Protein AF-A0A7Z1CYF6-F1 (afdb_monomer)

Solvent-accessible surface area (backbone atoms only — not comparable to full-atom values): 7134 Å² total; per-residue (Å²): 140,79,81,82,81,78,79,72,78,89,73,77,74,76,78,75,76,58,66,69,61,52,49,54,53,52,51,51,52,51,54,35,44,75,75,26,91,73,66,43,77,46,80,44,80,49,71,72,71,100,58,98,69,86,81,56,89,60,46,63,56,52,51,52,52,51,49,52,52,50,52,52,52,49,47,55,50,40,45,74,71,71,41,92,71,78,91,76,71,84,36,72,51,76,47,78,50,60,42,87,92,75,63,46,60,34,34,47,32,40,40,31,73

Organism: Shigella sonnei (NCBI:txid624)

Radius of gyration: 20.9 Å; Cα contacts (8 Å, |Δi|>4): 99; chains: 1; boundin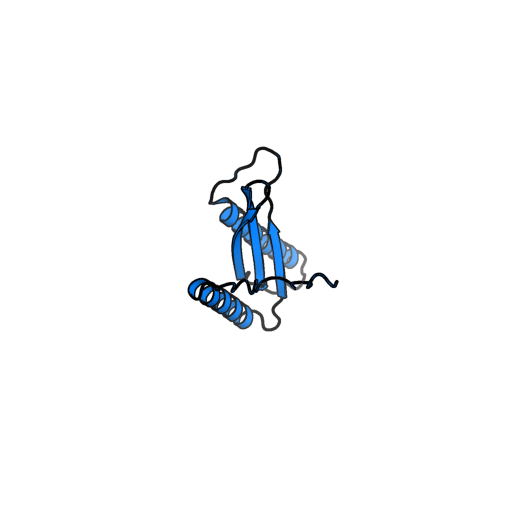g box: 29×46×72 Å

Nearest PDB structures (foldseek):
  6xq6-assembly1_A-3  TM=6.072E-01  e=1.248E+00  Homo sapiens
  6xq8-assembly1_A-3  TM=5.909E-01  e=1.332E+00  Homo sapiens
  6xq8-assembly1_B-4  TM=5.908E-01  e=1.332E+00  Homo sapiens
  8hyj-assembly1_G  TM=3.789E-01  e=6.928E-01  Arabidopsis thaliana
  6xq6-assembly1_B-4  TM=6.073E-01  e=2.399E+00  Homo sapiens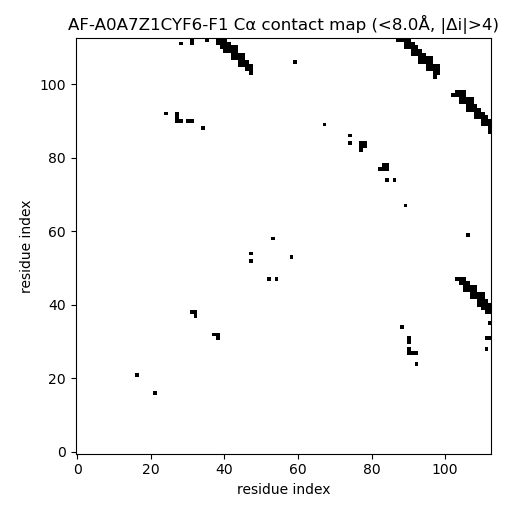

InterPro domains:
  IPR057271 YagK/YfjJ, C-terminal domain [PF11726] (23-112)

Mean predicted aligned error: 8.75 Å

Foldseek 3Di:
DDDDDDPDDDPPVVPDDDVVVVVVVVVLVVVLCVVDVDKDKDKDKFFDDPDDDPPDPCVVVVVVVVVVVVVVVVQVVCVVVVHDHDDDDKGKDKDWDQDPPPRGIMMIMIIMD

Secondary structure (DSSP, 8-state):
-PPP--------------HHHHHHHHHHHHHHHHH-SS--EEEEEEE--SS----STTHHHHHHHHHHHHHHHHHHHHHHTT--------EEEEEEEE-TTT--EEEEEEEE-

Structure (mmCIF, N/CA/C/O backbone):
data_AF-A0A7Z1CYF6-F1
#
_entry.id   AF-A0A7Z1CYF6-F1
#
loop_
_atom_site.group_PDB
_atom_site.id
_atom_site.type_symbol
_atom_site.label_atom_id
_atom_site.label_alt_id
_atom_site.label_comp_id
_atom_site.label_asym_id
_atom_site.label_entity_id
_atom_site.label_seq_id
_atom_site.pdbx_PDB_ins_code
_atom_site.Cartn_x
_atom_site.Cartn_y
_atom_site.Cartn_z
_atom_site.occupancy
_atom_site.B_iso_or_equiv
_atom_site.auth_seq_id
_atom_site.auth_comp_id
_atom_site.auth_asym_id
_atom_site.auth_atom_id
_atom_site.pdbx_PDB_model_num
ATOM 1 N N . MET A 1 1 ? -12.485 -29.349 -52.391 1.00 36.53 1 MET A N 1
ATOM 2 C CA . MET A 1 1 ? -11.146 -28.790 -52.119 1.00 36.53 1 MET A CA 1
ATOM 3 C C . MET A 1 1 ? -11.284 -27.954 -50.853 1.00 36.53 1 MET A C 1
ATOM 5 O O . MET A 1 1 ? -11.789 -26.845 -50.922 1.00 36.53 1 MET A O 1
ATOM 9 N N . ALA A 1 2 ? -11.037 -28.565 -49.693 1.00 34.75 2 ALA A N 1
ATOM 10 C CA . ALA A 1 2 ? -11.213 -27.937 -48.386 1.00 34.75 2 ALA A CA 1
ATOM 11 C C . ALA A 1 2 ? -9.833 -27.537 -47.866 1.00 34.75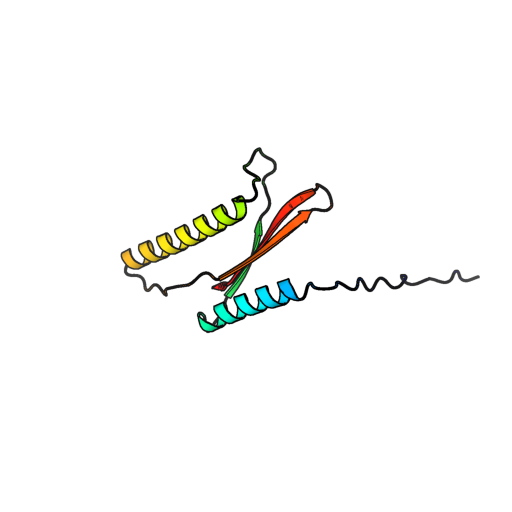 2 ALA A C 1
ATOM 13 O O . ALA A 1 2 ? -8.942 -28.374 -47.757 1.00 34.75 2 ALA A O 1
ATOM 14 N N . ILE A 1 3 ? -9.665 -26.247 -47.619 1.00 37.44 3 ILE A N 1
ATOM 15 C CA . ILE A 1 3 ? -8.495 -25.674 -46.958 1.00 37.44 3 ILE A CA 1
ATOM 16 C C . ILE A 1 3 ? -8.560 -26.134 -45.493 1.00 37.44 3 ILE A C 1
ATOM 18 O O . ILE A 1 3 ? -9.596 -25.899 -44.863 1.00 37.44 3 ILE A O 1
ATOM 22 N N . PRO A 1 4 ? -7.544 -26.817 -44.938 1.00 40.72 4 PRO A N 1
ATOM 23 C CA . PRO A 1 4 ? -7.568 -27.170 -43.529 1.00 40.72 4 PRO A CA 1
ATOM 24 C C . PRO A 1 4 ? -7.482 -25.897 -42.682 1.00 40.72 4 PRO A C 1
ATOM 26 O O . PRO A 1 4 ? -6.585 -25.075 -42.854 1.00 40.72 4 PRO A O 1
ATOM 29 N N . TYR A 1 5 ? -8.442 -25.742 -41.774 1.00 44.72 5 TYR A N 1
ATOM 30 C CA . TYR A 1 5 ? -8.383 -24.790 -40.673 1.00 44.72 5 TYR A CA 1
ATOM 31 C C . TYR A 1 5 ? -7.350 -25.315 -39.673 1.00 44.72 5 TYR A C 1
ATOM 33 O O . TYR A 1 5 ? -7.606 -26.323 -39.019 1.00 44.72 5 TYR A O 1
ATOM 41 N N . GLU A 1 6 ? -6.184 -24.676 -39.583 1.00 48.81 6 GLU A N 1
ATOM 42 C CA . GLU A 1 6 ? -5.266 -24.888 -38.463 1.00 48.81 6 GLU A CA 1
ATOM 43 C C . GLU A 1 6 ? -5.778 -24.074 -37.267 1.00 48.81 6 GLU A C 1
ATOM 45 O O . GLU A 1 6 ? -5.707 -22.839 -37.294 1.00 48.81 6 GLU A O 1
ATOM 50 N N . PRO A 1 7 ? -6.333 -24.710 -36.217 1.00 47.19 7 PRO A N 1
ATOM 51 C CA . PRO A 1 7 ? -6.677 -23.984 -35.016 1.00 47.19 7 PRO A CA 1
ATOM 52 C C . PRO A 1 7 ? -5.362 -23.690 -34.304 1.00 47.19 7 PRO A C 1
ATOM 54 O O . PRO A 1 7 ? -4.679 -24.615 -33.883 1.00 47.19 7 PRO A O 1
ATOM 57 N N . TYR A 1 8 ? -5.021 -22.405 -34.214 1.00 46.44 8 TYR A N 1
ATOM 58 C CA . TYR A 1 8 ? -4.164 -21.820 -33.186 1.00 46.44 8 TYR A CA 1
ATOM 59 C C . TYR A 1 8 ? -3.059 -22.747 -32.666 1.00 46.44 8 TYR A C 1
ATOM 61 O O . TYR A 1 8 ? -3.272 -23.522 -31.733 1.00 46.44 8 TYR A O 1
ATOM 69 N N . GLY A 1 9 ? -1.864 -22.605 -33.246 1.00 43.62 9 GLY A N 1
ATOM 70 C CA . GLY A 1 9 ? -0.646 -23.160 -32.672 1.00 43.62 9 GLY A CA 1
ATOM 71 C C . GLY A 1 9 ? -0.607 -22.919 -31.164 1.00 43.62 9 GLY A C 1
ATOM 72 O O . GLY A 1 9 ? -0.912 -21.823 -30.694 1.00 43.62 9 GLY A O 1
ATOM 73 N N . ASP A 1 10 ? -0.292 -23.991 -30.445 1.00 50.47 10 ASP A N 1
ATOM 74 C CA . ASP A 1 10 ? -0.130 -24.099 -29.001 1.00 50.47 10 ASP A CA 1
ATOM 75 C C . ASP A 1 10 ? 0.542 -22.857 -28.383 1.00 50.47 10 ASP A C 1
ATOM 77 O O . ASP A 1 10 ? 1.761 -22.748 -28.278 1.00 50.47 10 ASP A O 1
ATOM 81 N N . LEU A 1 11 ? -0.283 -21.890 -27.984 1.00 49.66 11 LEU A N 1
ATOM 82 C CA . LEU A 1 11 ? 0.090 -20.762 -27.141 1.00 49.66 11 LEU A CA 1
ATOM 83 C C . LEU A 1 11 ? -0.473 -21.023 -25.749 1.00 49.66 11 LEU A C 1
ATOM 85 O O . LEU A 1 11 ? -1.159 -20.187 -25.156 1.00 49.66 11 LEU A O 1
ATOM 89 N N . THR A 1 12 ? -0.151 -22.183 -25.182 1.00 48.12 12 THR A N 1
ATOM 90 C CA . THR A 1 12 ? -0.018 -22.260 -23.734 1.00 48.12 12 THR A CA 1
ATOM 91 C C . THR A 1 12 ? 1.140 -21.341 -23.338 1.00 48.12 12 THR A C 1
ATOM 93 O O . THR A 1 12 ? 2.281 -21.764 -23.163 1.00 48.12 12 THR A O 1
ATOM 96 N N . MET A 1 13 ? 0.868 -20.034 -23.212 1.00 47.12 13 MET A N 1
ATOM 97 C CA . MET A 1 13 ? 1.750 -19.132 -22.479 1.00 47.12 13 MET A CA 1
ATOM 98 C C . MET A 1 13 ? 1.885 -19.718 -21.079 1.00 47.12 13 MET A C 1
ATOM 100 O O . MET A 1 13 ? 1.037 -19.529 -20.206 1.00 47.12 13 MET A O 1
ATOM 104 N N . THR A 1 14 ? 2.943 -20.489 -20.875 1.00 53.38 14 THR A N 1
ATOM 105 C CA . THR A 1 14 ? 3.317 -21.042 -19.587 1.00 53.38 14 THR A CA 1
ATOM 106 C C . THR A 1 14 ? 3.837 -19.864 -18.781 1.00 53.38 14 THR A C 1
ATOM 108 O O . THR A 1 14 ? 5.034 -19.586 -18.728 1.00 53.38 14 THR A O 1
ATOM 111 N N . TYR A 1 15 ? 2.912 -19.101 -18.192 1.00 62.94 15 TYR A N 1
ATOM 112 C CA . TYR A 1 15 ? 3.234 -18.046 -17.244 1.00 62.94 15 TYR A CA 1
ATOM 113 C C . TYR A 1 15 ? 3.947 -18.692 -16.060 1.00 62.94 15 TYR A C 1
ATOM 115 O O . TYR A 1 15 ? 3.336 -19.230 -15.136 1.00 62.94 15 TYR A O 1
ATOM 123 N N . LYS A 1 16 ? 5.279 -18.680 -16.106 1.00 77.44 16 LYS A N 1
ATOM 124 C CA . LYS A 1 16 ? 6.108 -19.198 -15.029 1.00 77.44 16 LYS A CA 1
ATOM 125 C C . LYS A 1 16 ? 6.133 -18.162 -13.919 1.00 77.44 16 LYS A C 1
ATOM 127 O O . LYS A 1 16 ? 6.878 -17.184 -13.969 1.00 77.44 16 LYS A O 1
ATOM 132 N N . TYR A 1 17 ? 5.299 -18.373 -12.910 1.00 83.75 17 TYR A N 1
ATOM 133 C CA . TYR A 1 17 ? 5.340 -17.550 -11.715 1.00 83.75 17 TYR A CA 1
ATOM 134 C C . TYR A 1 17 ? 6.705 -17.647 -11.038 1.00 83.75 17 TYR A C 1
ATOM 136 O O . TYR A 1 17 ? 7.307 -18.718 -10.942 1.00 83.75 17 TYR A O 1
ATOM 144 N N . ASN A 1 18 ? 7.182 -16.517 -10.527 1.00 89.69 18 ASN A N 1
ATOM 145 C CA . ASN A 1 18 ? 8.403 -16.494 -9.744 1.00 89.69 18 ASN A CA 1
ATOM 146 C C . ASN A 1 18 ? 8.103 -17.003 -8.314 1.00 89.69 18 ASN A C 1
ATOM 148 O O . ASN A 1 18 ? 7.342 -16.342 -7.594 1.00 89.69 18 ASN A O 1
ATOM 152 N N . PRO A 1 19 ? 8.693 -18.134 -7.878 1.00 92.88 19 PRO A N 1
ATOM 153 C CA . PRO A 1 19 ? 8.373 -18.751 -6.590 1.00 92.88 19 PRO A CA 1
ATOM 154 C C . PRO A 1 19 ? 8.724 -17.853 -5.397 1.00 92.88 19 PRO A C 1
ATOM 156 O O . PRO A 1 19 ? 8.009 -17.860 -4.396 1.00 92.88 19 PRO A O 1
ATOM 159 N N . PHE A 1 20 ? 9.765 -17.022 -5.518 1.00 93.69 20 PHE A N 1
ATOM 160 C CA . PHE A 1 20 ? 10.134 -16.057 -4.483 1.00 93.69 20 PHE A CA 1
ATOM 161 C C . PHE A 1 20 ? 9.010 -15.038 -4.260 1.00 93.69 20 PHE A C 1
ATOM 163 O O . PHE A 1 20 ? 8.554 -14.848 -3.133 1.00 93.69 20 PHE A O 1
ATOM 170 N N . TRP A 1 21 ? 8.491 -14.425 -5.328 1.00 92.50 21 TRP A N 1
ATOM 171 C CA . TRP A 1 21 ? 7.412 -13.439 -5.204 1.00 92.50 21 TRP A CA 1
ATOM 172 C C . TRP A 1 21 ? 6.099 -14.066 -4.731 1.00 92.50 21 TRP A C 1
ATOM 174 O O . TRP A 1 21 ? 5.418 -13.479 -3.890 1.00 92.50 21 TRP A O 1
ATOM 184 N N . GLN A 1 22 ? 5.777 -15.280 -5.186 1.00 93.69 22 GLN A N 1
ATOM 185 C CA . GLN A 1 22 ? 4.624 -16.026 -4.674 1.00 93.69 22 GLN A CA 1
ATOM 186 C C . GLN A 1 22 ? 4.724 -16.268 -3.168 1.00 93.69 22 GLN A C 1
ATOM 188 O O . GLN A 1 22 ? 3.750 -16.064 -2.440 1.00 93.69 22 GLN A O 1
ATOM 193 N N . GLN A 1 23 ? 5.901 -16.674 -2.687 1.00 95.75 23 GLN A N 1
ATOM 194 C CA . GLN A 1 23 ? 6.132 -16.880 -1.265 1.00 95.75 23 GLN A CA 1
ATOM 195 C C . GLN A 1 23 ? 5.928 -15.583 -0.476 1.00 95.75 23 GLN A C 1
ATOM 197 O O . GLN A 1 23 ? 5.185 -15.597 0.505 1.00 95.75 23 GLN A O 1
ATOM 202 N N . ARG A 1 24 ? 6.510 -14.465 -0.925 1.00 95.81 24 ARG A N 1
ATOM 203 C CA . ARG A 1 24 ? 6.375 -13.160 -0.254 1.00 95.81 24 ARG A CA 1
ATOM 204 C C . ARG A 1 24 ? 4.920 -12.698 -0.187 1.00 95.81 24 ARG A C 1
ATOM 206 O O . ARG A 1 24 ? 4.463 -12.291 0.877 1.00 95.81 24 ARG A O 1
ATOM 213 N N . ILE A 1 25 ? 4.172 -12.824 -1.286 1.00 95.31 25 ILE A N 1
ATOM 214 C CA . ILE A 1 25 ? 2.741 -12.481 -1.318 1.00 95.31 25 ILE A CA 1
ATOM 215 C C . ILE A 1 25 ? 1.961 -13.361 -0.336 1.00 95.31 25 ILE A C 1
ATOM 217 O O . ILE A 1 25 ? 1.171 -12.853 0.459 1.00 95.31 25 ILE A O 1
ATOM 221 N N . ARG A 1 26 ? 2.213 -14.674 -0.344 1.00 96.19 26 ARG A N 1
ATOM 222 C CA . ARG A 1 26 ? 1.555 -15.630 0.555 1.00 96.19 26 ARG A CA 1
ATOM 223 C C . ARG A 1 26 ? 1.835 -15.328 2.027 1.00 96.19 26 ARG A C 1
ATOM 225 O O . ARG A 1 26 ? 0.918 -15.403 2.838 1.00 96.19 26 ARG A O 1
ATOM 232 N N . GLU A 1 27 ? 3.072 -14.989 2.376 1.00 97.50 27 GLU A N 1
ATOM 233 C CA . GLU A 1 27 ? 3.447 -14.564 3.730 1.00 97.50 27 GLU A CA 1
ATOM 234 C C . GLU A 1 27 ? 2.690 -13.298 4.138 1.00 97.50 27 GLU A C 1
ATOM 236 O O . GLU A 1 27 ? 2.058 -13.281 5.192 1.00 97.50 27 GLU A O 1
ATOM 241 N N . THR A 1 28 ? 2.661 -12.267 3.287 1.00 97.25 28 THR A N 1
ATOM 242 C CA . THR A 1 28 ? 1.921 -11.028 3.572 1.00 97.25 28 THR A CA 1
ATOM 243 C C . THR A 1 28 ? 0.426 -11.275 3.779 1.00 97.25 28 THR A C 1
ATOM 245 O O . THR A 1 28 ? -0.149 -10.740 4.726 1.00 97.25 28 THR A O 1
ATOM 248 N N . VAL A 1 29 ? -0.202 -12.112 2.948 1.00 96.31 29 VAL A N 1
ATOM 249 C CA . VAL A 1 29 ? -1.624 -12.470 3.097 1.00 96.31 29 VAL A CA 1
ATOM 250 C C . VAL A 1 29 ? -1.870 -13.232 4.399 1.00 96.31 29 VAL A C 1
ATOM 252 O O . VAL A 1 29 ? -2.829 -12.934 5.106 1.00 96.31 29 VAL A O 1
ATOM 255 N N . ARG A 1 30 ? -0.990 -14.172 4.765 1.00 96.25 30 ARG A N 1
ATOM 256 C CA . ARG A 1 30 ? -1.089 -14.900 6.043 1.00 96.25 30 ARG A CA 1
ATOM 257 C C . ARG A 1 30 ? -0.962 -13.969 7.245 1.00 96.25 30 ARG A C 1
ATOM 259 O O . ARG A 1 30 ? -1.745 -14.090 8.179 1.00 96.25 30 ARG A O 1
ATOM 266 N N . HIS A 1 31 ? -0.030 -13.019 7.214 1.00 96.31 31 HIS A N 1
ATOM 267 C CA . HIS A 1 31 ? 0.079 -12.011 8.270 1.00 96.31 31 HIS A CA 1
ATOM 268 C C . HIS A 1 31 ? -1.192 -11.164 8.379 1.00 96.31 31 HIS A C 1
ATOM 270 O O . HIS A 1 31 ? -1.678 -10.948 9.486 1.00 96.31 31 HIS A O 1
ATOM 276 N N . ALA A 1 32 ? -1.774 -10.761 7.248 1.00 96.25 32 ALA A N 1
ATOM 277 C CA . ALA A 1 32 ? -3.023 -10.013 7.243 1.00 96.25 32 ALA A CA 1
ATOM 278 C C . ALA A 1 32 ? -4.191 -10.820 7.836 1.00 96.25 32 ALA A C 1
ATOM 280 O O . ALA A 1 32 ? -4.934 -10.281 8.649 1.00 96.25 32 ALA A O 1
ATOM 281 N N . LEU A 1 33 ?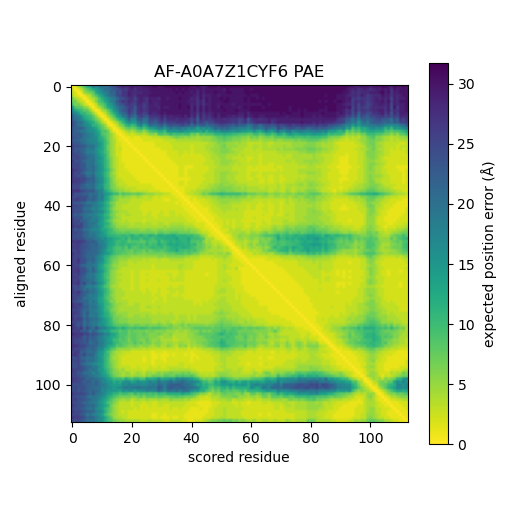 -4.315 -12.109 7.498 1.00 95.75 33 LEU A N 1
ATOM 282 C CA . LEU A 1 33 ? -5.334 -13.011 8.058 1.00 95.75 33 LEU A CA 1
ATOM 283 C C . LEU A 1 33 ? -5.174 -13.233 9.568 1.00 95.75 33 LEU A C 1
ATOM 285 O O . LEU A 1 33 ? -6.170 -13.350 10.276 1.00 95.75 33 LEU A O 1
ATOM 289 N N . ASN A 1 34 ? -3.937 -13.265 10.072 1.00 94.94 34 ASN A N 1
ATOM 290 C CA . ASN A 1 34 ? -3.683 -13.401 11.509 1.00 94.94 34 ASN A CA 1
ATOM 291 C C . ASN A 1 34 ? -4.132 -12.165 12.303 1.00 94.94 34 ASN A C 1
ATOM 293 O O . ASN A 1 34 ? -4.465 -12.286 13.479 1.00 94.94 34 ASN A O 1
ATOM 297 N N . VAL A 1 35 ? -4.122 -10.983 11.680 1.00 94.38 35 VAL A N 1
ATOM 298 C CA . VAL A 1 35 ? -4.556 -9.726 12.312 1.00 94.38 35 VAL A CA 1
ATOM 299 C C . VAL A 1 35 ? -6.051 -9.478 12.101 1.00 94.38 35 VAL A C 1
ATOM 301 O O . VAL A 1 35 ? -6.725 -8.993 13.008 1.00 94.38 35 VAL A O 1
ATOM 304 N N . HIS A 1 36 ? -6.575 -9.838 10.928 1.00 92.62 36 HIS A N 1
ATOM 305 C CA . HIS A 1 36 ? -7.949 -9.569 10.509 1.00 92.62 36 HIS A CA 1
ATOM 306 C C . HIS A 1 36 ? -8.699 -10.882 10.244 1.00 92.62 36 HIS A C 1
ATOM 308 O O . HIS A 1 36 ? -8.601 -11.426 9.141 1.00 92.62 36 HIS A O 1
ATOM 314 N N . PRO A 1 37 ? -9.511 -11.379 11.204 1.00 87.25 37 PRO A N 1
ATOM 315 C CA . PRO A 1 37 ? -10.286 -12.615 11.031 1.00 87.25 37 PRO A CA 1
ATOM 316 C C . PRO A 1 37 ? -11.242 -12.577 9.831 1.00 87.25 37 PRO A C 1
ATOM 318 O O . PRO A 1 37 ? -11.574 -13.609 9.252 1.00 87.25 37 PRO A O 1
ATOM 321 N N . ARG A 1 38 ? -11.694 -11.375 9.455 1.00 92.25 38 ARG A N 1
ATOM 322 C CA . ARG A 1 38 ? -12.459 -11.106 8.234 1.00 92.25 38 ARG A CA 1
ATOM 323 C C . ARG A 1 38 ? -11.665 -10.131 7.379 1.00 92.25 38 ARG A C 1
ATOM 325 O O . ARG A 1 38 ? -11.798 -8.923 7.543 1.00 92.25 38 ARG A O 1
ATOM 332 N N . LEU A 1 39 ? -10.833 -10.674 6.500 1.00 94.44 39 LEU A N 1
ATOM 333 C CA . LEU A 1 39 ? -9.933 -9.879 5.678 1.00 94.44 39 LEU A CA 1
ATOM 334 C C . LEU A 1 39 ? -10.651 -9.277 4.466 1.00 94.44 39 LEU A C 1
ATOM 336 O O . LEU A 1 39 ? -11.270 -9.995 3.678 1.00 94.44 39 LEU A O 1
ATOM 340 N N . THR A 1 40 ? -10.504 -7.971 4.282 1.00 95.19 40 THR A N 1
ATOM 341 C CA . THR A 1 40 ? -10.893 -7.262 3.063 1.00 95.19 40 THR A CA 1
ATOM 342 C C . THR A 1 40 ? -9.672 -7.085 2.170 1.00 95.19 40 THR A C 1
ATOM 344 O O . THR A 1 40 ? -8.633 -6.591 2.607 1.00 95.19 40 THR A O 1
ATOM 347 N N . ALA A 1 41 ? -9.806 -7.458 0.898 1.00 96.06 41 ALA A N 1
ATOM 348 C CA . ALA A 1 41 ? -8.776 -7.266 -0.115 1.00 96.06 41 ALA A CA 1
ATOM 349 C C . ALA A 1 41 ? -9.250 -6.248 -1.160 1.00 96.06 41 ALA A C 1
ATOM 351 O O . ALA A 1 41 ? -10.272 -6.455 -1.814 1.00 96.06 41 ALA A O 1
ATOM 352 N N . LEU A 1 42 ? -8.507 -5.152 -1.320 1.00 96.31 42 LEU A N 1
ATOM 353 C CA . LEU A 1 42 ? -8.797 -4.100 -2.292 1.00 96.31 42 LEU A CA 1
ATOM 354 C C . LEU A 1 42 ? -7.649 -3.971 -3.291 1.00 96.31 42 LEU A C 1
ATOM 356 O O . LEU A 1 42 ? -6.542 -3.565 -2.929 1.00 96.31 42 LEU A O 1
ATOM 360 N N . ARG A 1 43 ? -7.933 -4.256 -4.564 1.00 95.69 43 ARG A N 1
ATOM 361 C CA . ARG A 1 43 ? -7.005 -3.982 -5.664 1.00 95.69 43 ARG A CA 1
ATOM 362 C C . ARG A 1 43 ? -7.077 -2.508 -6.056 1.00 95.69 43 ARG A C 1
ATOM 364 O O . ARG A 1 43 ? -8.162 -1.980 -6.288 1.00 95.69 43 ARG A O 1
ATOM 371 N N . VAL A 1 44 ? -5.920 -1.864 -6.164 1.00 94.81 44 VAL A N 1
ATOM 372 C CA . VAL A 1 44 ? -5.776 -0.470 -6.593 1.00 94.81 44 VAL A CA 1
ATOM 373 C C . VAL A 1 44 ? -4.737 -0.396 -7.702 1.00 94.81 44 VAL A C 1
ATOM 375 O O . VAL A 1 44 ? -3.593 -0.801 -7.509 1.00 94.81 44 VAL A O 1
ATOM 378 N N . ASP A 1 45 ? -5.117 0.177 -8.839 1.00 93.38 45 ASP A N 1
A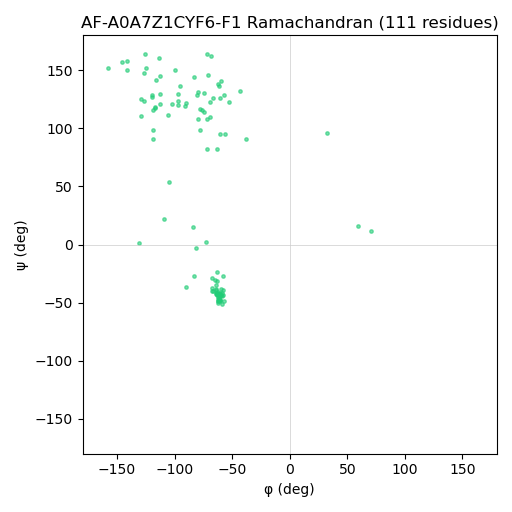TOM 379 C CA . ASP A 1 45 ? -4.218 0.377 -9.971 1.00 93.38 45 ASP A CA 1
ATOM 380 C C . ASP A 1 45 ? -3.837 1.862 -10.064 1.00 93.38 45 ASP A C 1
ATOM 382 O O . ASP A 1 45 ? -4.669 2.724 -10.351 1.00 93.38 45 ASP A O 1
ATOM 386 N N . LEU A 1 46 ? -2.570 2.176 -9.796 1.00 92.44 46 LEU A N 1
ATOM 387 C CA . LEU A 1 46 ? -2.042 3.538 -9.811 1.00 92.44 46 LEU A CA 1
ATOM 388 C C . LEU A 1 46 ? -1.360 3.825 -11.148 1.00 92.44 46 LEU A C 1
ATOM 390 O O . LEU A 1 46 ? -0.405 3.145 -11.533 1.00 92.44 46 LEU A O 1
ATOM 394 N N . ARG A 1 47 ? -1.815 4.878 -11.826 1.00 90.25 47 ARG A N 1
ATOM 395 C CA . ARG A 1 47 ? -1.244 5.364 -13.087 1.00 90.25 47 ARG A CA 1
ATOM 396 C C . ARG A 1 47 ? -0.675 6.761 -12.892 1.00 90.25 47 ARG A C 1
ATOM 398 O O . ARG A 1 47 ? -1.262 7.575 -12.182 1.00 90.25 47 ARG A O 1
ATOM 405 N N . PHE A 1 48 ? 0.461 7.035 -13.527 1.00 88.94 48 PHE A N 1
ATOM 406 C CA . PHE A 1 48 ? 0.976 8.399 -13.573 1.00 88.94 48 PHE A CA 1
ATOM 407 C C . PHE A 1 48 ? 0.105 9.272 -14.472 1.00 88.94 48 PHE A C 1
ATOM 409 O O . PHE A 1 48 ? -0.417 8.774 -15.474 1.00 88.94 48 PHE A O 1
ATOM 416 N N . PRO A 1 49 ? -0.048 10.558 -14.127 1.00 87.88 49 PRO A N 1
ATOM 417 C CA . PRO A 1 49 ? -0.773 11.485 -14.970 1.00 87.88 49 PRO A CA 1
ATOM 418 C C . PRO A 1 49 ? 0.037 11.818 -16.229 1.00 87.88 49 PRO A C 1
ATOM 420 O O . PRO A 1 49 ? 1.251 11.624 -16.286 1.00 87.88 49 PRO A O 1
ATOM 423 N N . ASP A 1 50 ? -0.640 12.387 -17.223 1.00 85.94 50 ASP A N 1
ATOM 424 C CA . ASP A 1 50 ? -0.027 12.823 -18.484 1.00 85.94 50 ASP A CA 1
ATOM 425 C C . ASP A 1 50 ? 0.606 14.227 -18.391 1.00 85.94 50 ASP A C 1
ATOM 427 O O . ASP A 1 50 ? 0.939 14.833 -19.404 1.00 85.94 50 ASP A O 1
ATOM 431 N N . VA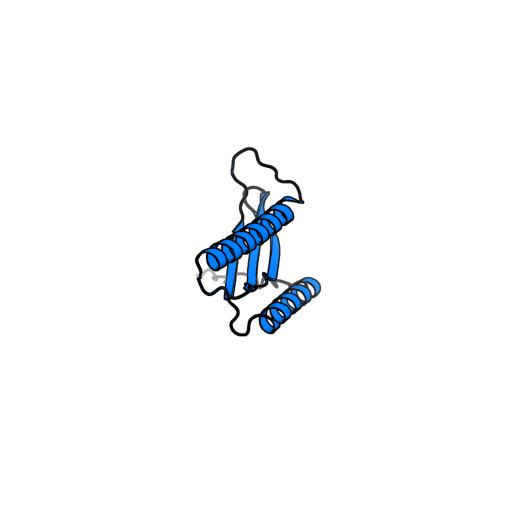L A 1 51 ? 0.797 14.732 -17.169 1.00 86.50 51 VAL A N 1
ATOM 432 C CA . VAL A 1 51 ? 1.437 16.019 -16.858 1.00 86.50 51 VAL A CA 1
ATOM 433 C C . VAL A 1 51 ? 2.760 15.791 -16.117 1.00 86.50 51 VAL A C 1
ATOM 435 O O . VAL A 1 51 ? 2.946 14.713 -15.541 1.00 86.50 51 VAL A O 1
ATOM 438 N N . PRO A 1 52 ? 3.678 16.777 -16.082 1.00 83.88 52 PRO A N 1
ATOM 439 C CA . PRO A 1 52 ? 4.915 16.661 -15.319 1.00 83.88 52 PRO A CA 1
ATOM 440 C C . PRO A 1 52 ? 4.648 16.277 -13.859 1.00 83.88 52 PRO A C 1
ATOM 442 O O . PRO A 1 52 ? 3.923 16.960 -13.137 1.00 83.88 52 PRO A O 1
ATOM 445 N N . ALA A 1 53 ? 5.232 15.162 -13.430 1.00 82.31 53 ALA A N 1
ATOM 446 C CA . ALA A 1 53 ? 5.072 14.619 -12.090 1.00 82.31 53 ALA A CA 1
ATOM 447 C C . ALA A 1 53 ? 6.367 13.943 -11.635 1.00 82.31 53 ALA A C 1
ATOM 449 O O . ALA A 1 53 ? 7.178 13.498 -12.446 1.00 82.31 53 ALA A O 1
ATOM 450 N N . ALA A 1 54 ? 6.549 13.825 -10.321 1.00 81.88 54 ALA A N 1
ATOM 451 C CA . ALA A 1 54 ? 7.651 13.054 -9.763 1.00 81.88 54 ALA A CA 1
ATOM 452 C C . ALA A 1 54 ? 7.434 11.552 -10.030 1.00 81.88 54 ALA A C 1
ATOM 454 O O . ALA A 1 54 ? 6.550 10.926 -9.441 1.00 81.88 54 ALA A O 1
ATOM 455 N N . THR A 1 55 ? 8.245 10.975 -10.919 1.00 83.31 55 THR A N 1
ATOM 456 C CA . THR A 1 55 ? 8.194 9.555 -11.325 1.00 83.31 55 THR A CA 1
ATOM 457 C C . THR A 1 55 ? 9.382 8.740 -10.797 1.00 83.31 55 THR A C 1
ATOM 459 O O . THR A 1 55 ? 9.765 7.719 -11.383 1.00 83.31 55 THR A O 1
ATOM 462 N N . ASP A 1 56 ? 10.023 9.219 -9.731 1.00 86.19 56 ASP A N 1
ATOM 463 C CA . ASP A 1 56 ? 11.156 8.560 -9.084 1.00 86.19 56 ASP A CA 1
ATOM 464 C C . ASP A 1 56 ? 10.738 7.256 -8.384 1.00 86.19 56 ASP A C 1
ATOM 466 O O . ASP A 1 56 ? 9.565 7.008 -8.108 1.00 86.19 56 ASP A O 1
ATOM 470 N N . ALA A 1 57 ? 11.713 6.398 -8.078 1.00 80.81 57 ALA A N 1
ATOM 471 C CA . ALA A 1 57 ? 11.447 5.086 -7.491 1.00 80.81 57 ALA A CA 1
ATOM 472 C C . ALA A 1 57 ? 10.788 5.152 -6.098 1.00 80.81 57 ALA A C 1
ATOM 474 O O . ALA A 1 57 ? 10.101 4.204 -5.716 1.00 80.81 57 ALA A O 1
ATOM 475 N N . ALA A 1 58 ? 10.944 6.257 -5.356 1.00 90.44 58 ALA A N 1
ATOM 476 C CA . ALA A 1 58 ? 10.387 6.405 -4.013 1.00 90.44 58 ALA A CA 1
ATOM 477 C C . ALA A 1 58 ? 8.903 6.812 -4.010 1.00 90.44 58 ALA A C 1
ATOM 479 O O . ALA A 1 58 ? 8.284 6.881 -2.945 1.00 90.44 58 ALA A O 1
ATOM 480 N N . VAL A 1 59 ? 8.299 7.047 -5.179 1.00 92.12 59 VAL A N 1
ATOM 481 C CA . VAL A 1 59 ? 6.894 7.463 -5.294 1.00 92.12 59 VAL A CA 1
ATOM 482 C C . VAL A 1 59 ? 5.913 6.475 -4.663 1.00 92.12 59 VAL A C 1
ATOM 484 O O . VAL A 1 59 ? 4.982 6.900 -3.980 1.00 92.12 59 VAL A O 1
ATOM 487 N N . ILE A 1 60 ? 6.154 5.167 -4.801 1.00 93.25 60 ILE A N 1
ATOM 488 C CA . ILE A 1 60 ? 5.301 4.142 -4.186 1.00 93.25 60 ILE A CA 1
ATOM 489 C C . ILE A 1 60 ? 5.393 4.188 -2.656 1.00 93.25 60 ILE A C 1
ATOM 491 O O . ILE A 1 60 ? 4.375 4.121 -1.969 1.00 93.25 60 ILE A O 1
ATOM 495 N N . SER A 1 61 ? 6.592 4.408 -2.114 1.00 94.06 61 SER A N 1
ATOM 496 C CA . SER A 1 61 ? 6.805 4.570 -0.675 1.00 94.06 61 SER A CA 1
ATOM 497 C C . SER A 1 61 ? 6.102 5.820 -0.150 1.00 94.06 61 SER A C 1
ATOM 499 O O . SER A 1 61 ? 5.431 5.760 0.880 1.00 94.06 61 SER A O 1
ATOM 501 N N . ARG A 1 62 ? 6.181 6.945 -0.878 1.00 95.00 62 ARG A N 1
ATOM 502 C CA . ARG A 1 62 ? 5.446 8.174 -0.528 1.00 95.00 62 ARG A CA 1
ATOM 503 C C . ARG A 1 62 ? 3.936 7.950 -0.537 1.00 95.00 62 ARG A C 1
ATOM 505 O O . ARG A 1 62 ? 3.264 8.385 0.394 1.00 95.00 62 ARG A O 1
ATOM 512 N N . PHE A 1 63 ? 3.414 7.243 -1.541 1.00 94.50 63 PHE A N 1
ATOM 513 C CA . PHE A 1 63 ? 1.995 6.898 -1.618 1.00 94.50 63 PHE A CA 1
ATOM 514 C C . PHE A 1 63 ? 1.544 6.077 -0.402 1.00 94.50 63 PHE A C 1
ATOM 516 O O . PHE A 1 63 ? 0.582 6.455 0.267 1.00 94.50 63 PHE A O 1
ATOM 523 N N . ILE A 1 64 ? 2.259 4.997 -0.070 1.00 95.75 64 ILE A N 1
ATOM 524 C CA . ILE A 1 64 ? 1.920 4.139 1.075 1.00 95.75 64 ILE A CA 1
ATOM 525 C C . ILE A 1 64 ? 2.021 4.905 2.400 1.00 95.75 64 ILE A C 1
ATOM 527 O O . ILE A 1 64 ? 1.132 4.783 3.242 1.00 95.75 64 ILE A O 1
ATOM 531 N N . ASN A 1 65 ? 3.061 5.720 2.589 1.00 96.50 65 ASN A N 1
ATOM 532 C CA . ASN A 1 65 ? 3.217 6.524 3.804 1.00 96.50 65 ASN A CA 1
ATOM 533 C C . ASN A 1 65 ? 2.078 7.539 3.957 1.00 96.50 65 ASN A C 1
ATOM 535 O O . ASN A 1 65 ? 1.505 7.664 5.040 1.00 96.50 65 ASN A O 1
ATOM 539 N N . ALA A 1 66 ? 1.695 8.213 2.869 1.00 96.50 66 ALA A N 1
ATOM 540 C CA . ALA A 1 66 ? 0.555 9.124 2.869 1.00 96.50 66 ALA A CA 1
ATOM 541 C C . ALA A 1 66 ? -0.767 8.393 3.154 1.00 96.50 66 ALA A C 1
ATOM 543 O O . ALA A 1 66 ? -1.611 8.913 3.883 1.00 96.50 66 ALA A O 1
ATOM 544 N N . LEU A 1 67 ? -0.952 7.183 2.615 1.00 95.94 67 LEU A N 1
ATOM 545 C CA . LEU A 1 67 ? -2.128 6.357 2.884 1.00 95.94 67 LEU A CA 1
ATOM 546 C C . LEU A 1 67 ? -2.222 5.972 4.367 1.00 95.94 67 LEU A C 1
ATOM 548 O O . LEU A 1 67 ? -3.267 6.194 4.976 1.00 95.94 67 LEU A O 1
ATOM 552 N N . LYS A 1 68 ? -1.132 5.474 4.965 1.00 95.44 68 LYS A N 1
ATOM 553 C CA . LYS A 1 68 ? -1.071 5.159 6.404 1.00 95.44 68 LYS A CA 1
ATOM 554 C C . LYS A 1 68 ? -1.403 6.382 7.260 1.00 95.44 68 LYS A C 1
ATOM 556 O O . LYS A 1 68 ? -2.302 6.318 8.091 1.00 95.44 68 LYS A O 1
ATOM 561 N N . ALA A 1 69 ? -0.775 7.523 6.972 1.00 96.69 69 ALA A N 1
ATOM 562 C CA . ALA A 1 69 ? -1.030 8.766 7.697 1.00 96.69 69 ALA A CA 1
ATOM 563 C C . ALA A 1 69 ? -2.502 9.218 7.607 1.00 96.69 69 ALA A C 1
ATOM 565 O O . ALA A 1 69 ? -3.068 9.696 8.591 1.00 96.69 69 ALA A O 1
ATOM 566 N N . ARG A 1 70 ? -3.148 9.046 6.444 1.00 96.00 70 ARG A N 1
ATOM 567 C CA . ARG A 1 70 ? -4.578 9.353 6.262 1.00 96.00 70 ARG A CA 1
ATOM 568 C C . ARG A 1 70 ? -5.483 8.407 7.051 1.00 96.00 70 ARG A C 1
ATOM 570 O O . ARG A 1 70 ? -6.462 8.880 7.624 1.00 96.00 70 ARG A O 1
ATOM 577 N N . ILE A 1 71 ? -5.161 7.113 7.105 1.00 94.31 71 ILE A N 1
ATOM 578 C CA . ILE A 1 71 ? -5.885 6.132 7.930 1.00 94.31 71 ILE A CA 1
ATOM 579 C C . ILE A 1 71 ? -5.776 6.514 9.412 1.00 94.31 71 ILE A C 1
ATOM 581 O O . ILE A 1 71 ? -6.801 6.620 10.088 1.00 94.31 71 ILE A O 1
ATOM 585 N N . ASP A 1 72 ? -4.572 6.821 9.895 1.00 94.44 72 ASP A N 1
ATOM 586 C CA . ASP A 1 72 ? -4.342 7.207 11.293 1.00 94.44 72 ASP A CA 1
ATOM 587 C C . ASP A 1 72 ? -5.087 8.495 11.659 1.00 94.44 72 ASP A C 1
ATOM 589 O O . ASP A 1 72 ? -5.747 8.581 12.698 1.00 94.44 72 ASP A O 1
ATOM 593 N N . ALA A 1 73 ? -5.019 9.511 10.794 1.00 95.94 73 ALA A N 1
ATOM 594 C CA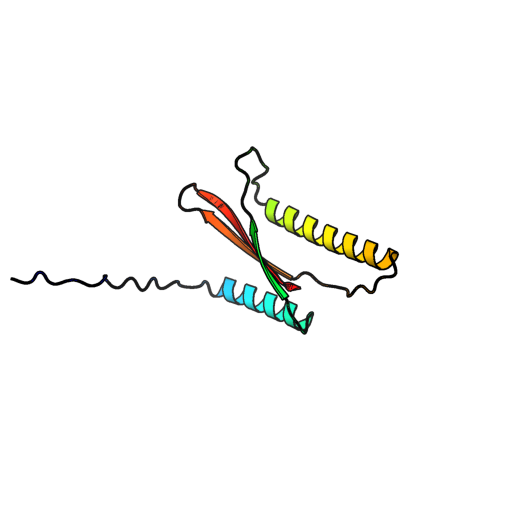 . ALA A 1 73 ? -5.742 10.764 10.985 1.00 95.94 73 ALA A CA 1
ATOM 595 C C . ALA A 1 73 ? -7.263 10.545 11.000 1.00 95.94 73 ALA A C 1
ATOM 597 O O . ALA A 1 73 ? -7.963 11.124 11.836 1.00 95.94 73 ALA A O 1
ATOM 598 N N . TYR A 1 74 ? -7.778 9.683 10.116 1.00 94.62 74 TYR A N 1
ATOM 599 C CA . TYR A 1 74 ? -9.192 9.317 10.074 1.00 94.62 74 TYR A CA 1
ATOM 600 C C . TYR A 1 74 ? -9.640 8.635 11.371 1.00 94.62 74 TYR A C 1
ATOM 602 O O . TYR A 1 74 ? -10.640 9.052 11.960 1.00 94.62 7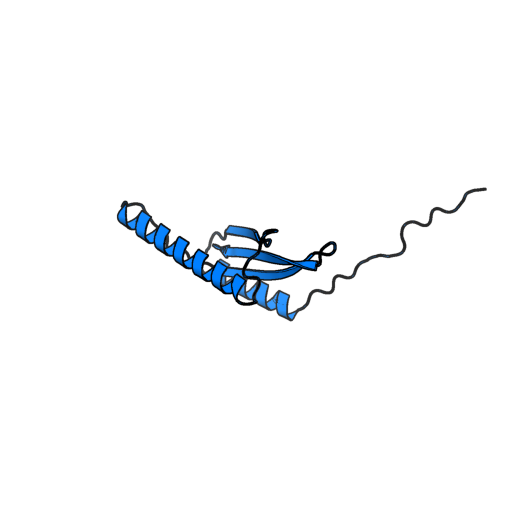4 TYR A O 1
ATOM 610 N N . GLN A 1 75 ? -8.888 7.639 11.844 1.00 94.31 75 GLN A N 1
ATOM 611 C CA . GLN A 1 75 ? -9.170 6.931 13.094 1.00 94.31 75 GLN A CA 1
ATOM 612 C C . GLN A 1 75 ? -9.155 7.889 14.293 1.00 94.31 75 GLN A C 1
ATOM 614 O O . GLN A 1 75 ? -10.117 7.928 15.060 1.00 94.31 75 GLN A O 1
ATOM 619 N N . LYS A 1 76 ? -8.130 8.746 14.406 1.00 94.56 76 LYS A N 1
ATOM 620 C CA . LYS A 1 76 ? -8.045 9.774 15.461 1.00 94.56 76 LYS A CA 1
ATOM 621 C C . LYS A 1 76 ? -9.240 10.723 15.434 1.00 94.56 76 LYS A C 1
ATOM 623 O O . LYS A 1 76 ? -9.804 11.029 16.482 1.00 94.56 76 LYS A O 1
ATOM 628 N N . ARG A 1 77 ? -9.654 11.177 14.247 1.00 96.19 77 ARG A N 1
ATOM 629 C CA . ARG A 1 77 ? -10.831 12.042 14.091 1.00 96.19 77 ARG A CA 1
ATOM 630 C C . ARG A 1 77 ? -12.105 11.332 14.551 1.00 96.19 77 ARG A C 1
ATOM 632 O O . ARG A 1 77 ? -12.858 11.905 15.327 1.00 96.19 77 ARG A O 1
ATOM 639 N N . LYS A 1 78 ? -12.326 10.083 14.132 1.00 95.69 78 LYS A N 1
ATOM 640 C CA . LYS A 1 78 ? -13.513 9.308 14.529 1.00 95.69 78 LYS A CA 1
ATOM 641 C C . LYS A 1 78 ? -13.565 9.033 16.028 1.00 95.69 78 LYS A C 1
ATOM 643 O O . LYS A 1 78 ? -14.631 9.161 16.619 1.00 95.69 78 LYS A O 1
ATOM 648 N N . HIS A 1 79 ? -12.420 8.761 16.642 1.00 94.38 79 HIS A N 1
ATOM 649 C CA . HIS A 1 79 ? -12.328 8.621 18.090 1.00 94.38 79 HIS A CA 1
ATOM 650 C C . HIS A 1 79 ? -12.691 9.930 18.814 1.00 94.38 79 HIS A C 1
ATOM 652 O O . HIS A 1 79 ? -13.411 9.902 19.807 1.00 94.38 79 HIS A O 1
ATOM 658 N N . ARG A 1 80 ? -12.236 11.092 18.319 1.00 95.31 80 ARG A N 1
ATOM 659 C CA . ARG A 1 80 ? -12.616 12.409 18.875 1.00 95.31 80 ARG A CA 1
ATOM 660 C C . ARG A 1 80 ? -14.106 12.720 18.711 1.00 95.31 80 ARG A C 1
ATOM 662 O O . ARG A 1 80 ? -14.673 13.385 19.563 1.00 95.31 80 ARG A O 1
ATOM 669 N N . GLU A 1 81 ? -14.739 12.216 17.652 1.00 96.69 81 GLU A N 1
ATOM 670 C CA . GLU A 1 81 ? -16.196 12.286 17.442 1.00 96.69 81 GLU A CA 1
ATOM 671 C C . GLU A 1 81 ? -16.987 11.343 18.382 1.00 96.69 81 GLU A C 1
ATOM 673 O O . GLU A 1 81 ? -18.202 11.234 18.239 1.00 96.69 81 GLU A O 1
ATOM 678 N N . GLY A 1 82 ? -16.328 10.608 19.290 1.00 94.69 82 GLY A N 1
ATOM 679 C CA . GLY A 1 82 ? -16.973 9.621 20.165 1.00 94.69 82 GLY A CA 1
ATOM 680 C C . GLY A 1 82 ? -17.454 8.361 19.437 1.00 94.69 82 GLY A C 1
ATOM 681 O O . GLY A 1 82 ? -18.207 7.568 19.998 1.00 94.69 82 GLY A O 1
ATOM 682 N N . LYS A 1 83 ? -17.043 8.156 18.178 1.00 94.62 83 LYS A N 1
ATOM 683 C CA . LYS A 1 83 ? -17.423 6.976 17.392 1.00 94.62 83 LYS A CA 1
ATOM 684 C C . LYS A 1 83 ? -16.512 5.807 17.731 1.00 94.62 83 LYS A C 1
ATOM 686 O O . LYS A 1 83 ? -15.308 5.977 17.915 1.00 94.62 83 LYS A O 1
ATOM 691 N N . ARG A 1 84 ? -17.078 4.599 17.737 1.00 91.00 84 ARG A N 1
ATOM 692 C CA . ARG A 1 84 ? -16.297 3.366 17.866 1.00 91.00 84 ARG A CA 1
ATOM 693 C C . ARG A 1 84 ? -15.321 3.256 16.694 1.00 91.00 84 ARG A C 1
ATOM 695 O O . ARG A 1 84 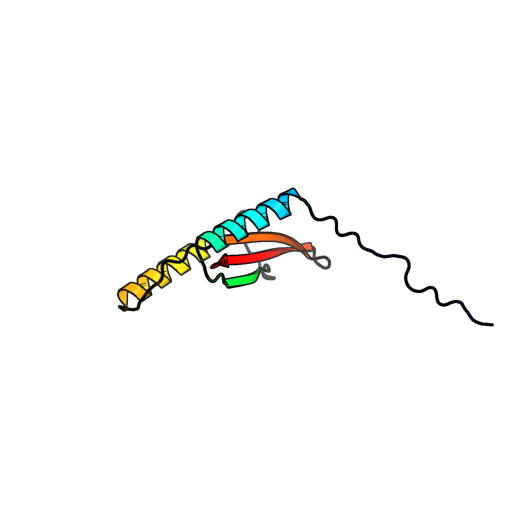? -15.730 3.310 15.535 1.00 91.00 84 ARG A O 1
ATOM 702 N N . VAL A 1 85 ? -14.041 3.081 17.005 1.00 89.69 85 VAL A N 1
ATOM 703 C CA . VAL A 1 85 ? -12.973 2.855 16.027 1.00 89.69 85 VAL A CA 1
ATOM 704 C C . VAL A 1 85 ? -12.334 1.510 16.322 1.00 89.69 85 VAL A C 1
ATOM 706 O O . VAL A 1 85 ? -11.923 1.253 17.450 1.00 89.69 85 VAL A O 1
ATOM 709 N N . HIS A 1 86 ? -12.253 0.657 15.306 1.00 85.62 86 HIS A N 1
ATOM 710 C CA . HIS A 1 86 ? -11.463 -0.564 15.369 1.00 85.62 86 HIS A CA 1
ATOM 711 C C . HIS A 1 86 ? -10.051 -0.239 14.872 1.00 85.62 86 HIS A C 1
ATOM 713 O O . HIS A 1 86 ? -9.929 0.256 13.749 1.00 85.62 86 HIS A O 1
ATOM 719 N N . PRO A 1 87 ? -8.999 -0.460 15.679 1.00 84.75 87 PRO A N 1
ATOM 720 C CA . PRO A 1 87 ? -7.632 -0.346 15.193 1.00 84.75 87 PRO A CA 1
ATOM 721 C C . PRO A 1 87 ? -7.425 -1.292 14.007 1.00 84.75 87 PRO A C 1
ATOM 723 O O . PRO A 1 87 ? -7.740 -2.477 14.095 1.00 84.75 87 PRO A O 1
ATOM 726 N N . THR A 1 88 ? -6.901 -0.769 12.901 1.00 87.62 88 THR A N 1
ATOM 727 C CA . THR A 1 88 ? -6.681 -1.541 11.671 1.00 87.62 88 THR A CA 1
ATOM 728 C C . THR A 1 88 ? -5.234 -1.407 11.227 1.00 87.62 88 THR A C 1
ATOM 730 O O . THR A 1 88 ? -4.758 -0.300 10.972 1.00 87.62 88 THR A O 1
ATOM 733 N N . THR A 1 89 ? -4.548 -2.539 11.079 1.00 92.12 89 THR A N 1
ATOM 734 C CA . THR A 1 89 ? -3.198 -2.603 10.511 1.00 92.12 89 THR A CA 1
ATOM 735 C C . THR A 1 89 ? -3.271 -2.819 9.004 1.00 92.12 89 THR A C 1
ATOM 737 O O . THR A 1 89 ? -3.771 -3.845 8.543 1.00 92.12 89 THR A O 1
ATOM 740 N N . LEU A 1 90 ? -2.736 -1.873 8.229 1.00 95.44 90 LEU A N 1
ATOM 741 C CA . LEU A 1 90 ? -2.651 -1.997 6.776 1.00 95.44 90 LEU A CA 1
ATOM 742 C C . LEU A 1 90 ? -1.521 -2.951 6.368 1.00 95.44 90 LEU A C 1
ATOM 744 O O . LEU A 1 90 ? -0.340 -2.626 6.534 1.00 95.44 90 LEU A O 1
ATOM 748 N N . HIS A 1 91 ? -1.887 -4.068 5.747 1.00 96.75 91 HIS A N 1
ATOM 749 C CA . HIS A 1 91 ? -0.971 -4.923 4.995 1.00 96.75 91 HIS A CA 1
ATOM 750 C C . HIS A 1 91 ? -1.125 -4.624 3.502 1.00 96.75 91 HIS A C 1
ATOM 752 O O . HIS A 1 91 ? -2.187 -4.196 3.049 1.00 96.75 91 HIS A O 1
ATOM 758 N N . TYR A 1 92 ? -0.062 -4.798 2.721 1.00 97.00 92 TYR A N 1
ATOM 759 C CA . TYR A 1 92 ? -0.125 -4.525 1.290 1.00 97.00 92 TYR A CA 1
ATOM 760 C C . TYR A 1 92 ? 0.952 -5.276 0.517 1.00 97.00 92 TYR A C 1
ATOM 762 O O . TYR A 1 92 ? 2.044 -5.526 1.028 1.00 97.00 92 TYR A O 1
ATOM 770 N N . VAL A 1 93 ? 0.652 -5.575 -0.743 1.00 96.75 93 VAL A N 1
ATOM 771 C CA . VAL A 1 93 ? 1.637 -5.983 -1.751 1.00 96.75 93 VAL A CA 1
ATOM 772 C C . VAL A 1 93 ? 1.522 -5.058 -2.951 1.00 96.75 93 VAL A C 1
ATOM 774 O O . VAL A 1 93 ? 0.453 -4.501 -3.208 1.00 96.75 93 VAL A O 1
ATOM 777 N N . TRP A 1 94 ? 2.621 -4.872 -3.678 1.00 96.00 94 TRP A N 1
ATOM 778 C CA . TRP A 1 94 ? 2.616 -4.082 -4.900 1.00 96.00 94 TRP A CA 1
ATOM 779 C C . TRP A 1 94 ? 3.513 -4.695 -5.969 1.00 96.00 94 TRP A C 1
ATOM 781 O O . TRP A 1 94 ? 4.525 -5.321 -5.663 1.00 96.00 94 TRP A O 1
ATOM 791 N N . ALA A 1 95 ? 3.141 -4.477 -7.224 1.00 93.50 95 ALA A N 1
ATOM 792 C CA . ALA A 1 95 ? 3.943 -4.783 -8.395 1.00 93.50 95 ALA A CA 1
ATOM 793 C C . ALA A 1 95 ? 4.068 -3.526 -9.256 1.00 93.50 95 ALA A C 1
ATOM 795 O O . ALA A 1 95 ? 3.164 -2.689 -9.280 1.00 93.50 95 ALA A O 1
ATOM 796 N N . ARG A 1 96 ? 5.205 -3.383 -9.938 1.00 91.62 96 ARG A N 1
ATOM 797 C CA . ARG A 1 96 ? 5.434 -2.320 -10.916 1.00 91.62 96 ARG A CA 1
ATOM 798 C C . ARG A 1 96 ? 5.548 -2.948 -12.288 1.00 91.62 96 ARG A C 1
ATOM 800 O O . ARG A 1 96 ? 6.386 -3.823 -12.490 1.00 91.62 96 ARG A O 1
ATOM 807 N N . GLU A 1 97 ? 4.788 -2.413 -13.219 1.00 88.75 97 GLU A N 1
ATOM 808 C CA . GLU A 1 97 ? 4.792 -2.820 -14.615 1.00 88.75 97 GLU A CA 1
ATOM 809 C C . GLU A 1 97 ? 5.026 -1.602 -15.510 1.00 88.75 97 GLU A C 1
ATOM 811 O O . GLU A 1 97 ? 4.924 -0.450 -15.073 1.00 88.75 97 GLU A O 1
ATOM 816 N N . PHE A 1 98 ? 5.387 -1.867 -16.760 1.00 84.81 98 PHE A N 1
ATOM 817 C CA . PHE A 1 98 ? 5.512 -0.862 -17.805 1.00 84.81 98 PHE A CA 1
ATOM 818 C C . PHE A 1 98 ? 4.482 -1.205 -18.874 1.00 84.81 98 PHE A C 1
ATOM 820 O O . PHE A 1 98 ? 4.535 -2.290 -19.446 1.00 84.81 98 PHE A O 1
ATOM 827 N N . GLY A 1 99 ? 3.522 -0.312 -19.109 1.00 76.94 99 GLY A N 1
ATOM 828 C CA . GLY A 1 99 ? 2.460 -0.551 -20.081 1.00 76.94 99 GLY A CA 1
ATOM 829 C C . GLY A 1 99 ? 3.008 -0.735 -21.497 1.00 76.94 99 GLY A C 1
ATOM 830 O O . GLY A 1 99 ? 3.850 0.046 -21.941 1.00 76.94 99 GLY A O 1
ATOM 831 N N . GLU A 1 100 ? 2.478 -1.724 -22.211 1.00 66.62 100 GLU A N 1
ATOM 832 C CA . GLU A 1 100 ? 2.975 -2.190 -23.514 1.00 66.62 100 GLU A CA 1
ATOM 833 C C . GLU A 1 100 ? 2.990 -1.090 -24.587 1.00 66.62 100 GLU A C 1
ATOM 835 O O . GLU A 1 100 ? 3.968 -0.940 -25.311 1.00 66.62 100 GLU A O 1
ATOM 840 N N . CYS A 1 101 ? 1.946 -0.253 -24.654 1.00 61.12 101 CYS A N 1
ATOM 841 C CA . CYS A 1 101 ? 1.794 0.705 -25.756 1.00 61.12 101 CYS A CA 1
ATOM 842 C C . CYS A 1 101 ? 2.586 2.013 -25.593 1.00 61.12 101 CYS A C 1
ATOM 844 O O . CYS A 1 101 ? 2.861 2.690 -26.578 1.00 61.12 101 CYS A O 1
ATOM 846 N N . LYS A 1 102 ? 2.878 2.443 -24.357 1.00 63.31 102 LYS A N 1
ATOM 847 C CA . LYS A 1 102 ? 3.502 3.760 -24.084 1.00 63.31 102 LYS A CA 1
ATOM 848 C C . LYS A 1 102 ? 4.708 3.690 -23.142 1.00 63.31 102 LYS A C 1
ATOM 850 O O . LYS A 1 102 ? 5.232 4.735 -22.766 1.00 63.31 102 LYS A O 1
ATOM 855 N N . GLY A 1 103 ? 5.095 2.497 -22.683 1.00 72.44 103 GLY A N 1
ATOM 856 C CA . GLY A 1 103 ? 6.171 2.302 -21.704 1.00 72.44 103 GLY A CA 1
ATOM 857 C C . GLY A 1 103 ? 5.930 3.006 -20.364 1.00 72.44 103 GLY A C 1
ATOM 858 O O . GLY A 1 103 ? 6.864 3.210 -19.588 1.00 72.44 103 GLY A O 1
ATOM 859 N N . LYS A 1 104 ? 4.692 3.435 -20.083 1.00 80.38 104 LYS A N 1
ATOM 860 C CA . LYS A 1 104 ? 4.381 4.182 -18.864 1.00 80.38 104 LYS A CA 1
ATOM 861 C C . LYS A 1 104 ? 4.375 3.230 -17.682 1.00 80.38 104 LYS A C 1
ATOM 863 O O . LYS A 1 104 ? 3.728 2.190 -17.721 1.00 80.38 104 LYS A O 1
ATOM 868 N N . LYS A 1 105 ? 5.091 3.616 -16.628 1.00 86.69 105 LYS A N 1
ATOM 869 C CA . LYS A 1 105 ? 5.089 2.897 -15.357 1.00 86.69 105 LYS A CA 1
ATOM 870 C C . LYS A 1 105 ? 3.680 2.924 -14.765 1.00 86.69 105 LYS A C 1
ATOM 872 O O . LYS A 1 105 ? 3.038 3.973 -14.740 1.00 86.69 105 LYS A O 1
ATOM 877 N N . HIS A 1 106 ? 3.234 1.812 -14.215 1.00 90.50 106 HIS A N 1
ATOM 878 C CA . HIS A 1 106 ? 2.053 1.763 -13.360 1.00 90.50 106 HIS A CA 1
ATOM 879 C C . HIS A 1 106 ? 2.291 0.784 -12.219 1.00 90.50 106 HIS A C 1
ATOM 881 O O . HIS A 1 106 ? 3.183 -0.067 -12.278 1.00 90.50 106 HIS A O 1
ATOM 887 N N . TYR A 1 107 ? 1.532 0.962 -11.144 1.00 93.50 107 TYR A N 1
ATOM 888 C CA . TYR A 1 107 ? 1.642 0.125 -9.959 1.00 93.50 107 TYR A CA 1
ATOM 889 C C . TYR A 1 107 ? 0.319 -0.580 -9.698 1.00 93.50 107 TYR A C 1
ATOM 891 O O . TYR A 1 107 ? -0.722 0.067 -9.609 1.00 93.50 107 TYR A O 1
ATOM 899 N N . HIS A 1 108 ? 0.378 -1.894 -9.527 1.00 94.19 108 HIS A N 1
ATOM 900 C CA . HIS A 1 108 ? -0.732 -2.702 -9.041 1.00 94.19 108 HIS A CA 1
ATOM 901 C C . HIS A 1 108 ? -0.541 -2.921 -7.551 1.00 94.19 108 HIS A C 1
ATOM 903 O O . HIS A 1 108 ? 0.477 -3.475 -7.143 1.00 94.19 108 HIS A O 1
ATOM 909 N N . LEU A 1 109 ? -1.487 -2.474 -6.737 1.00 95.75 109 LEU A N 1
ATOM 910 C CA . LEU A 1 109 ? -1.481 -2.671 -5.294 1.00 95.75 109 LEU A CA 1
ATOM 911 C C . LEU A 1 109 ? -2.623 -3.595 -4.904 1.00 95.75 109 LEU A C 1
ATOM 913 O O . LEU A 1 109 ? -3.723 -3.508 -5.444 1.00 95.75 109 LEU A O 1
ATOM 917 N N . MET A 1 110 ? -2.375 -4.417 -3.896 1.00 97.19 110 MET A N 1
ATOM 918 C CA . MET A 1 110 ? -3.419 -5.068 -3.120 1.00 97.19 110 MET A CA 1
ATOM 919 C C . MET A 1 110 ? -3.297 -4.575 -1.684 1.00 97.19 110 MET A C 1
ATOM 921 O O . MET A 1 110 ? -2.259 -4.779 -1.052 1.00 97.19 110 MET A O 1
ATOM 925 N N . LEU A 1 111 ? -4.335 -3.912 -1.188 1.00 97.00 111 LEU A N 1
ATOM 926 C CA . LEU A 1 111 ? -4.461 -3.479 0.200 1.00 97.00 111 LEU A CA 1
ATOM 927 C C . LEU A 1 111 ? -5.259 -4.529 0.972 1.00 97.00 111 LEU A C 1
ATOM 929 O O . LEU A 1 111 ? -6.261 -5.033 0.470 1.00 97.00 111 LEU A O 1
ATOM 933 N N . LEU A 1 112 ? -4.802 -4.851 2.175 1.00 96.75 112 LEU A N 1
ATOM 934 C CA . LEU A 1 112 ? -5.314 -5.933 3.008 1.00 96.75 112 LEU A CA 1
ATOM 935 C C . LEU A 1 112 ? -5.597 -5.372 4.411 1.00 96.75 112 LEU A C 1
ATOM 937 O O . LEU A 1 112 ? -4.659 -4.984 5.122 1.00 96.75 112 LEU A O 1
ATOM 941 N N . VAL A 1 113 ? -6.881 -5.276 4.765 1.00 92.75 113 VAL A N 1
ATOM 942 C CA . VAL A 1 113 ? -7.397 -4.598 5.973 1.00 92.75 113 VAL A CA 1
ATOM 943 C C . VAL A 1 113 ? -8.586 -5.308 6.598 1.00 92.75 113 VAL A C 1
ATOM 945 O O . VAL A 1 113 ? -9.217 -6.138 5.906 1.00 92.75 113 VAL A O 1
#

Sequence (113 aa):
MAIPYEPYGDLTMTYKYNPFWQQRIRETVRHALNVHPRLTALRVDLRFPDVPAATDAAVISRFINALKARIDAYQKRKHREGKRVHPTTLHYVWAREFGECKGKKHYHLMLLV

pLDDT: mean 85.28, std 16.89, range [34.75, 97.5]